Protein AF-A0A925DSM2-F1 (afdb_monomer)

Structure (mmCIF, N/CA/C/O backbone):
data_AF-A0A925DSM2-F1
#
_entry.id   AF-A0A925DSM2-F1
#
loop_
_atom_site.group_PDB
_atom_site.id
_atom_site.type_symbol
_atom_site.label_atom_id
_atom_site.label_alt_id
_atom_site.label_comp_id
_atom_site.label_asym_id
_atom_site.label_entity_id
_atom_site.label_seq_id
_atom_site.pdbx_PDB_ins_code
_atom_site.Cartn_x
_atom_site.Cartn_y
_atom_site.Cartn_z
_atom_site.occupancy
_atom_site.B_iso_or_equiv
_atom_site.auth_seq_id
_atom_site.auth_comp_id
_atom_site.auth_asym_id
_atom_site.auth_atom_id
_atom_site.pdbx_PDB_model_num
ATOM 1 N N . MET A 1 1 ? -11.676 -4.693 30.820 1.00 63.25 1 MET A N 1
ATOM 2 C CA . MET A 1 1 ? -10.662 -5.593 30.216 1.00 63.25 1 MET A CA 1
ATOM 3 C C . MET A 1 1 ? -10.812 -5.725 28.691 1.00 63.25 1 MET A C 1
ATOM 5 O O . MET A 1 1 ? -9.856 -5.434 27.981 1.00 63.25 1 MET A O 1
ATOM 9 N N . ALA A 1 2 ? -12.000 -6.054 28.160 1.00 65.75 2 ALA A N 1
ATOM 10 C CA . ALA A 1 2 ? -12.228 -6.258 26.715 1.00 65.75 2 A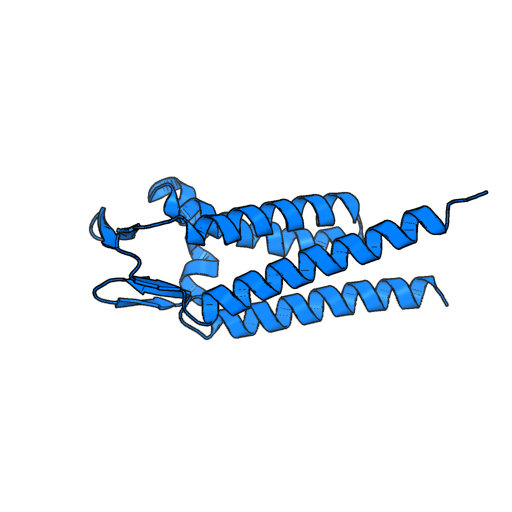LA A CA 1
ATOM 11 C C . ALA A 1 2 ? -11.951 -5.031 25.810 1.00 65.75 2 ALA A C 1
ATOM 13 O O . ALA A 1 2 ? -11.449 -5.181 24.695 1.00 65.75 2 ALA A O 1
ATOM 14 N N . VAL A 1 3 ? -12.223 -3.808 26.288 1.00 67.00 3 VAL A N 1
ATOM 15 C CA . VAL A 1 3 ? -11.949 -2.560 25.540 1.00 67.00 3 VAL A CA 1
ATOM 16 C C . VAL A 1 3 ? -10.447 -2.368 25.290 1.00 67.00 3 VAL A C 1
ATOM 18 O O . VAL A 1 3 ? -10.047 -2.065 24.164 1.00 67.00 3 VAL A O 1
ATOM 21 N N . ASN A 1 4 ? -9.614 -2.618 26.305 1.00 79.38 4 ASN A N 1
ATOM 22 C CA . ASN A 1 4 ? -8.157 -2.523 26.188 1.00 79.38 4 ASN A CA 1
ATOM 23 C C . ASN A 1 4 ? -7.610 -3.585 25.231 1.00 79.38 4 ASN A C 1
ATOM 25 O O . ASN A 1 4 ? -6.811 -3.253 24.363 1.00 79.38 4 ASN A O 1
ATOM 29 N N . LEU A 1 5 ? -8.119 -4.821 25.299 1.00 84.94 5 LEU A N 1
ATOM 30 C CA . LEU A 1 5 ? -7.715 -5.893 24.386 1.00 84.94 5 LEU A CA 1
ATOM 31 C C . LEU A 1 5 ? -8.015 -5.548 22.919 1.00 84.94 5 LEU A C 1
ATOM 33 O O . LEU A 1 5 ? -7.161 -5.711 22.051 1.00 84.94 5 LEU A O 1
ATOM 37 N N . ARG A 1 6 ? -9.207 -5.013 22.623 1.00 84.56 6 ARG A N 1
ATOM 38 C CA . ARG A 1 6 ? -9.575 -4.634 21.251 1.00 84.56 6 ARG A CA 1
ATOM 39 C C . ARG A 1 6 ? -8.719 -3.490 20.716 1.00 84.56 6 ARG A C 1
ATOM 41 O O . ARG A 1 6 ? -8.363 -3.497 19.539 1.00 84.56 6 ARG A O 1
ATOM 48 N N . LYS A 1 7 ? -8.401 -2.508 21.563 1.00 89.12 7 LYS A N 1
ATOM 49 C CA . LYS A 1 7 ? -7.484 -1.422 21.208 1.00 89.12 7 LYS A CA 1
ATOM 50 C C . LYS A 1 7 ? -6.096 -1.982 20.884 1.00 89.12 7 LYS A C 1
ATOM 52 O O . LYS A 1 7 ? -5.563 -1.645 19.832 1.00 89.12 7 LYS A O 1
ATOM 57 N N . SER A 1 8 ? -5.574 -2.889 21.712 1.00 93.00 8 SER A N 1
ATOM 58 C CA . SER A 1 8 ? -4.287 -3.553 21.474 1.00 93.00 8 SER A CA 1
ATOM 59 C C . SER A 1 8 ? -4.266 -4.355 20.172 1.00 93.00 8 SER A C 1
ATOM 61 O O . SER A 1 8 ? -3.299 -4.253 19.430 1.00 93.00 8 SER A O 1
ATOM 63 N N . ILE A 1 9 ? -5.341 -5.078 19.833 1.00 93.88 9 ILE A N 1
ATOM 64 C CA . ILE A 1 9 ? -5.440 -5.813 18.557 1.00 93.88 9 ILE A CA 1
ATOM 65 C C . ILE A 1 9 ? -5.363 -4.859 17.360 1.00 93.88 9 ILE A C 1
ATOM 67 O O . ILE A 1 9 ? -4.625 -5.121 16.417 1.00 93.88 9 ILE A O 1
ATOM 71 N N . LYS A 1 10 ? -6.092 -3.734 17.392 1.00 95.38 10 LYS A N 1
ATOM 72 C CA . LYS A 1 10 ? -6.032 -2.736 16.309 1.00 95.38 10 LYS A CA 1
ATOM 73 C C . LYS A 1 10 ? -4.624 -2.164 16.146 1.00 95.38 10 LYS A C 1
ATOM 75 O O . LYS A 1 10 ? -4.153 -2.046 15.022 1.00 95.38 10 LYS A O 1
ATOM 80 N N . ILE A 1 11 ? -3.970 -1.830 17.262 1.00 96.62 11 ILE A N 1
ATOM 81 C CA . ILE A 1 11 ? -2.586 -1.340 17.260 1.00 96.62 11 ILE A CA 1
ATOM 82 C C . ILE A 1 11 ? -1.664 -2.399 16.657 1.00 96.62 11 ILE A C 1
ATOM 84 O O . ILE A 1 11 ? -0.910 -2.081 15.749 1.00 96.62 11 ILE A O 1
ATOM 88 N N . LEU A 1 12 ? -1.779 -3.658 17.086 1.00 97.12 12 LEU A N 1
ATOM 89 C CA . LEU A 1 12 ? -0.972 -4.760 16.568 1.00 97.12 12 LEU A CA 1
ATOM 90 C C . LEU A 1 12 ? -1.125 -4.930 15.049 1.00 97.12 12 LEU A C 1
ATOM 92 O O . LEU A 1 12 ? -0.121 -5.042 14.356 1.00 97.12 12 LEU A O 1
ATOM 96 N N . ILE A 1 13 ? -2.356 -4.899 14.526 1.00 97.56 13 ILE A N 1
ATOM 97 C CA . ILE A 1 13 ? -2.626 -4.992 13.081 1.00 97.56 13 ILE A CA 1
ATOM 98 C C . ILE A 1 13 ? -1.930 -3.855 12.324 1.00 97.56 13 ILE A C 1
ATOM 100 O O . ILE A 1 13 ? -1.239 -4.107 11.337 1.00 97.56 13 ILE A O 1
ATOM 104 N N . VAL A 1 14 ? -2.090 -2.612 12.793 1.00 98.25 14 VAL A N 1
ATOM 105 C CA . VAL A 1 14 ? -1.472 -1.439 12.157 1.00 98.25 14 VAL A CA 1
ATOM 106 C C . VAL A 1 14 ? 0.051 -1.506 12.253 1.00 98.25 14 VAL A C 1
ATOM 108 O O . VAL A 1 14 ? 0.721 -1.216 11.271 1.00 98.25 14 VAL A O 1
ATOM 111 N N . CYS A 1 15 ? 0.611 -1.942 13.383 1.00 98.38 15 CYS A N 1
ATOM 112 C CA . CYS A 1 15 ? 2.053 -2.117 13.542 1.00 98.38 15 CYS A CA 1
ATOM 113 C C . CYS A 1 15 ? 2.607 -3.190 12.599 1.00 98.38 15 CYS A C 1
ATOM 115 O O . CYS A 1 15 ? 3.602 -2.939 11.931 1.00 98.38 15 CYS A O 1
ATOM 117 N N . LEU A 1 16 ? 1.968 -4.359 12.497 1.00 98.50 16 LEU A N 1
ATOM 118 C CA . LEU A 1 16 ? 2.402 -5.429 11.591 1.00 98.50 16 LEU A CA 1
ATOM 119 C C . LEU A 1 16 ? 2.326 -4.991 10.124 1.00 98.50 16 LEU A C 1
ATOM 121 O O . LEU A 1 16 ? 3.297 -5.133 9.384 1.00 98.50 16 LEU A O 1
ATOM 125 N N . SER A 1 17 ? 1.194 -4.404 9.722 1.00 98.69 17 SER A N 1
ATOM 126 C CA . SER A 1 17 ? 1.016 -3.842 8.380 1.00 98.69 17 SER A CA 1
ATOM 127 C C . SER A 1 17 ? 2.054 -2.747 8.103 1.00 98.69 17 SER A C 1
ATOM 129 O O . SER A 1 17 ? 2.718 -2.776 7.068 1.00 98.69 17 SER A O 1
ATOM 131 N N . GLY A 1 18 ? 2.268 -1.831 9.047 1.00 98.56 18 GLY A N 1
ATOM 132 C CA . GLY A 1 18 ? 3.243 -0.748 8.940 1.00 98.56 18 GLY A CA 1
ATOM 133 C C . GLY A 1 18 ? 4.688 -1.237 8.849 1.00 98.56 18 GLY A C 1
ATOM 134 O O . GLY A 1 18 ? 5.440 -0.723 8.032 1.00 98.56 18 GLY A O 1
ATOM 135 N N . LEU A 1 19 ? 5.079 -2.261 9.613 1.00 98.62 19 LEU A N 1
ATOM 136 C CA . LEU A 1 19 ? 6.419 -2.849 9.528 1.00 98.62 19 LEU A CA 1
ATOM 137 C C . LEU A 1 19 ? 6.657 -3.500 8.164 1.00 98.62 19 LEU A C 1
ATOM 139 O O . LEU A 1 19 ? 7.675 -3.224 7.536 1.00 98.62 19 LEU A O 1
ATOM 143 N N . LEU A 1 20 ? 5.707 -4.305 7.674 1.00 98.69 20 LEU A N 1
ATOM 144 C CA . LEU A 1 20 ? 5.784 -4.887 6.328 1.00 98.69 20 LEU A CA 1
ATOM 145 C C . LEU A 1 20 ? 5.897 -3.801 5.255 1.00 98.69 20 LEU A C 1
ATOM 147 O O . LEU A 1 20 ? 6.721 -3.921 4.352 1.00 98.69 20 LEU A O 1
ATOM 151 N N . TYR A 1 21 ? 5.112 -2.730 5.392 1.00 98.62 21 TYR A N 1
ATOM 152 C CA . TYR A 1 21 ? 5.157 -1.581 4.495 1.00 98.62 21 TYR A CA 1
ATOM 153 C C . TYR A 1 21 ? 6.532 -0.909 4.522 1.00 98.62 21 TYR A C 1
ATOM 155 O O . TYR A 1 21 ? 7.160 -0.759 3.487 1.00 98.62 21 TYR A O 1
ATOM 163 N N . ILE A 1 22 ? 7.056 -0.568 5.702 1.00 98.44 22 ILE A N 1
ATOM 164 C CA . ILE A 1 22 ? 8.373 0.070 5.844 1.00 98.44 22 ILE A CA 1
ATOM 165 C C . ILE A 1 22 ? 9.478 -0.811 5.249 1.00 98.44 22 ILE A C 1
ATOM 167 O O . ILE A 1 22 ? 10.327 -0.306 4.515 1.00 98.44 22 ILE A O 1
ATOM 171 N N . PHE A 1 23 ? 9.459 -2.124 5.499 1.00 98.38 23 PHE A N 1
ATOM 172 C CA . PHE A 1 23 ? 10.425 -3.039 4.887 1.00 98.38 23 PHE A CA 1
ATOM 173 C C . PHE A 1 23 ? 10.296 -3.082 3.365 1.00 98.38 23 PHE A C 1
ATOM 175 O O . PHE A 1 23 ? 11.318 -3.123 2.675 1.00 98.38 23 PHE A O 1
ATOM 182 N N . SER A 1 24 ? 9.073 -3.012 2.835 1.00 98.56 24 SER A N 1
ATOM 183 C CA . SER A 1 24 ? 8.828 -2.962 1.395 1.00 98.56 24 SER A CA 1
ATOM 184 C C . SER A 1 24 ? 9.503 -1.749 0.749 1.00 98.56 24 SER A C 1
ATOM 186 O O . SER A 1 24 ? 10.148 -1.898 -0.287 1.00 98.56 24 SER A O 1
ATOM 188 N N . LEU A 1 25 ? 9.458 -0.580 1.404 1.00 98.06 25 LEU A N 1
ATOM 189 C CA . LEU A 1 25 ? 10.053 0.668 0.905 1.00 98.06 25 LEU A CA 1
ATOM 190 C C . LEU A 1 25 ? 11.569 0.578 0.671 1.00 98.06 25 LEU A C 1
ATOM 192 O O . LEU A 1 25 ? 12.097 1.306 -0.167 1.00 98.06 25 LEU A O 1
ATOM 196 N N . THR A 1 26 ? 12.265 -0.323 1.372 1.00 98.00 26 THR A N 1
ATOM 197 C CA . THR A 1 26 ? 13.724 -0.519 1.244 1.00 98.00 26 THR A CA 1
ATOM 198 C C . THR A 1 26 ? 14.141 -1.364 0.036 1.00 98.00 26 THR A C 1
ATOM 200 O O . THR A 1 26 ? 15.335 -1.521 -0.219 1.00 98.00 26 THR A O 1
ATOM 203 N N . LYS A 1 27 ? 13.182 -1.955 -0.685 1.00 97.69 27 LYS A N 1
ATOM 204 C CA . LYS A 1 27 ? 13.420 -2.902 -1.784 1.00 97.69 27 LYS A CA 1
ATOM 205 C C . LYS A 1 27 ? 12.885 -2.362 -3.107 1.00 97.69 27 LYS A C 1
ATOM 207 O O . LYS A 1 27 ? 12.063 -1.446 -3.132 1.00 97.69 27 LYS A O 1
ATOM 212 N N . ASN A 1 28 ? 13.295 -2.973 -4.214 1.00 98.06 28 ASN A N 1
ATOM 213 C CA . ASN A 1 28 ? 12.652 -2.749 -5.508 1.00 98.06 28 ASN A CA 1
ATOM 214 C C . ASN A 1 28 ? 11.246 -3.360 -5.506 1.00 98.06 28 ASN A C 1
ATOM 216 O O . ASN A 1 28 ? 11.029 -4.399 -4.877 1.00 98.06 28 ASN A O 1
ATOM 220 N N . CYS A 1 29 ? 10.298 -2.710 -6.180 1.00 96.88 29 CYS A N 1
ATOM 221 C CA . CYS A 1 29 ? 8.916 -3.184 -6.293 1.00 96.88 29 CYS A CA 1
ATOM 222 C C . CYS A 1 29 ? 8.682 -3.967 -7.586 1.00 96.88 29 CYS A C 1
ATOM 224 O O . CYS A 1 29 ? 7.998 -4.987 -7.573 1.00 96.88 29 CYS A O 1
ATOM 226 N N . TYR A 1 30 ? 9.292 -3.555 -8.687 1.00 96.94 30 TYR A N 1
ATOM 227 C CA . TYR A 1 30 ? 9.239 -4.281 -9.949 1.00 96.94 30 TYR A CA 1
ATOM 228 C C . TYR A 1 30 ? 10.474 -3.958 -10.787 1.00 96.94 30 TYR A C 1
ATOM 230 O O . TYR A 1 30 ? 11.153 -2.957 -10.534 1.00 96.94 30 TYR A O 1
ATOM 238 N N . CYS A 1 31 ? 10.752 -4.805 -11.773 1.00 96.88 31 CYS A N 1
ATOM 239 C CA . CYS A 1 31 ? 11.762 -4.533 -12.784 1.00 96.88 31 CYS A CA 1
ATOM 240 C C . CYS A 1 31 ? 11.145 -4.474 -14.176 1.00 96.88 31 CYS A C 1
ATOM 242 O O . CYS A 1 31 ? 10.171 -5.164 -14.495 1.00 96.88 31 CYS A O 1
ATOM 244 N N . GLU A 1 32 ? 11.750 -3.622 -14.984 1.00 94.94 32 GLU A N 1
ATOM 245 C CA . GLU A 1 32 ? 11.547 -3.452 -16.410 1.00 94.94 32 GLU A CA 1
ATOM 246 C C . GLU A 1 32 ? 12.745 -4.056 -17.161 1.00 94.94 32 GLU A C 1
ATOM 248 O O . GLU A 1 32 ? 13.703 -4.512 -16.537 1.00 94.94 32 GLU A O 1
ATOM 253 N N . THR A 1 33 ? 12.719 -4.060 -18.495 1.00 88.50 33 THR A N 1
ATOM 254 C CA . THR A 1 33 ? 13.803 -4.623 -19.323 1.00 88.50 33 THR A CA 1
ATOM 255 C C . THR A 1 33 ? 15.191 -4.068 -18.973 1.00 88.50 33 THR A C 1
ATOM 257 O O . THR A 1 33 ? 16.158 -4.825 -18.965 1.00 88.50 33 THR A O 1
ATOM 260 N N . ASP A 1 34 ? 15.278 -2.771 -18.657 1.00 86.50 34 ASP A N 1
ATOM 261 C CA . ASP A 1 34 ? 16.555 -2.052 -18.538 1.00 86.50 34 ASP A CA 1
ATOM 262 C C . ASP A 1 34 ? 16.847 -1.538 -17.119 1.00 86.50 34 ASP A C 1
ATOM 264 O O . ASP A 1 34 ? 17.949 -1.064 -16.838 1.00 86.50 34 ASP A O 1
ATOM 268 N N . SER A 1 35 ? 15.872 -1.586 -16.207 1.00 93.00 35 SER A N 1
ATOM 269 C CA . SER A 1 35 ? 16.023 -1.025 -14.862 1.00 93.00 35 SER A CA 1
ATOM 270 C C . SER A 1 35 ? 15.023 -1.605 -13.861 1.00 93.00 35 SER A C 1
ATOM 272 O O . SER A 1 35 ? 14.091 -2.315 -14.229 1.00 93.00 35 SER A O 1
ATOM 274 N N . CYS A 1 36 ? 15.204 -1.297 -12.576 1.00 95.06 36 CYS A N 1
ATOM 275 C CA . CYS A 1 36 ? 14.252 -1.658 -11.531 1.00 95.06 36 CYS A CA 1
ATOM 276 C C . CYS A 1 36 ? 13.776 -0.424 -10.773 1.00 95.06 36 CYS A C 1
ATOM 278 O O . CYS A 1 36 ? 14.568 0.450 -10.417 1.00 95.06 36 CYS A O 1
ATOM 280 N N . ALA A 1 37 ? 12.485 -0.394 -10.459 1.00 94.94 37 ALA A N 1
ATOM 281 C CA . ALA A 1 37 ? 11.879 0.688 -9.709 1.00 94.94 37 ALA A CA 1
ATOM 282 C C . ALA A 1 37 ? 11.966 0.431 -8.200 1.00 94.94 37 ALA A C 1
ATOM 284 O O . ALA A 1 37 ? 11.465 -0.572 -7.676 1.00 94.94 37 ALA A O 1
ATOM 285 N N . GLY A 1 38 ? 12.560 1.378 -7.475 1.00 96.56 38 GLY A N 1
ATOM 286 C CA . GLY A 1 38 ? 12.551 1.387 -6.014 1.00 96.56 38 GLY A CA 1
ATOM 287 C C . GLY A 1 38 ? 11.136 1.580 -5.461 1.00 96.56 38 GLY A C 1
ATOM 288 O O . GLY A 1 38 ? 10.367 2.392 -5.974 1.00 96.56 38 GLY A O 1
ATOM 289 N N . SER A 1 39 ? 10.788 0.875 -4.381 1.00 97.12 39 SER A N 1
ATOM 290 C CA . SER A 1 39 ? 9.448 0.982 -3.781 1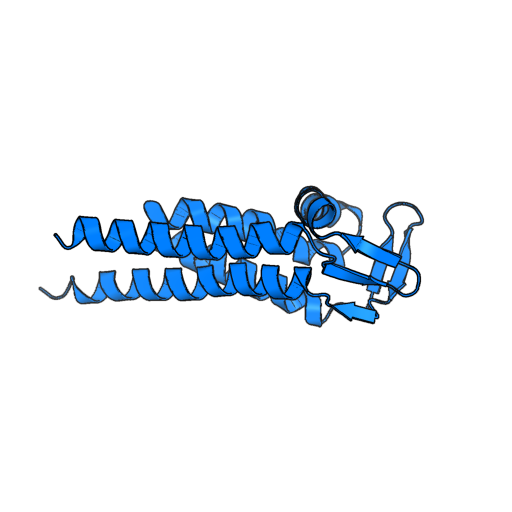.00 97.12 39 SER A CA 1
ATOM 291 C C . SER A 1 39 ? 9.185 2.352 -3.152 1.00 97.12 39 SER A C 1
ATOM 293 O O . SER A 1 39 ? 8.054 2.826 -3.183 1.00 97.12 39 SER A O 1
ATOM 295 N N . LEU A 1 40 ? 10.204 3.011 -2.585 1.00 96.31 40 LEU A N 1
ATOM 296 C CA . LEU A 1 40 ? 10.037 4.301 -1.907 1.00 96.31 40 LEU A CA 1
ATOM 297 C C . LEU A 1 40 ? 9.580 5.440 -2.847 1.00 96.31 40 LEU A C 1
ATOM 299 O O . LEU A 1 40 ? 8.558 6.058 -2.540 1.00 96.31 40 LEU A O 1
ATOM 303 N N . PRO A 1 41 ? 10.250 5.723 -3.986 1.00 93.75 41 PRO A N 1
ATOM 304 C CA . PRO A 1 41 ? 9.781 6.750 -4.922 1.00 93.75 41 PRO A CA 1
ATOM 305 C C . PRO A 1 41 ? 8.364 6.481 -5.425 1.00 93.75 41 PRO A C 1
ATOM 307 O O . PRO A 1 41 ? 7.526 7.379 -5.472 1.00 93.75 41 PRO A O 1
ATOM 310 N N . VAL A 1 42 ? 8.076 5.221 -5.743 1.00 93.75 42 VAL A N 1
ATOM 311 C CA . VAL A 1 42 ? 6.773 4.788 -6.241 1.00 93.75 42 VAL A CA 1
ATOM 312 C C . VAL A 1 42 ? 5.682 4.934 -5.174 1.00 93.75 42 VAL A C 1
ATOM 314 O O . VAL A 1 42 ? 4.569 5.358 -5.479 1.00 93.75 42 VAL A O 1
ATOM 317 N N . ALA A 1 43 ? 5.999 4.673 -3.906 1.00 94.31 43 ALA A N 1
ATOM 318 C CA . ALA A 1 43 ? 5.066 4.863 -2.804 1.00 94.31 43 ALA A CA 1
ATOM 319 C C . ALA A 1 43 ? 4.654 6.331 -2.605 1.00 94.31 43 ALA A C 1
ATOM 321 O O . ALA A 1 43 ? 3.490 6.607 -2.311 1.00 94.31 43 ALA A O 1
ATOM 322 N N . ILE A 1 44 ? 5.598 7.262 -2.775 1.00 91.75 44 ILE A N 1
ATOM 323 C CA . ILE A 1 44 ? 5.383 8.701 -2.561 1.00 91.75 44 ILE A CA 1
ATOM 324 C C . ILE A 1 44 ? 4.758 9.364 -3.792 1.00 91.75 44 ILE A C 1
ATOM 326 O O . ILE A 1 44 ? 3.853 10.182 -3.652 1.00 91.75 44 ILE A O 1
ATOM 330 N N . PHE A 1 45 ? 5.222 9.023 -4.995 1.00 90.19 45 PHE A N 1
ATOM 331 C CA . PHE A 1 45 ? 4.860 9.743 -6.220 1.00 90.19 45 PHE A CA 1
ATOM 332 C C . PHE A 1 45 ? 3.958 8.949 -7.166 1.00 90.19 45 PHE A C 1
ATOM 334 O O . PHE A 1 45 ? 3.296 9.542 -8.017 1.00 90.19 45 PHE A O 1
ATOM 341 N N . GLY A 1 46 ? 3.874 7.626 -7.020 1.00 89.44 46 GLY A N 1
ATOM 342 C CA . GLY A 1 46 ? 3.137 6.768 -7.949 1.00 89.44 46 GLY A CA 1
ATOM 343 C C . GLY A 1 46 ? 1.657 7.133 -8.057 1.00 89.44 46 GLY A C 1
ATOM 344 O O . GLY A 1 46 ? 1.114 7.170 -9.159 1.00 89.44 46 GLY A O 1
ATOM 345 N N . PHE A 1 47 ? 1.012 7.488 -6.940 1.00 88.19 47 PHE A N 1
ATOM 346 C CA . PHE A 1 47 ? -0.404 7.872 -6.942 1.00 88.19 47 PHE A CA 1
ATOM 347 C C . PHE A 1 47 ? -0.654 9.256 -7.566 1.00 88.19 47 PHE A C 1
ATOM 349 O O . PHE A 1 47 ? -1.740 9.501 -8.079 1.00 88.19 47 PHE A O 1
ATOM 356 N N . VAL A 1 48 ? 0.340 10.153 -7.563 1.00 86.75 48 VAL A N 1
ATOM 357 C CA . VAL A 1 48 ? 0.293 11.422 -8.316 1.00 86.75 48 VAL A CA 1
ATOM 358 C C . VAL A 1 48 ? 0.438 11.133 -9.810 1.00 86.75 48 VAL A C 1
ATOM 360 O O . VAL A 1 48 ? -0.244 11.726 -10.649 1.00 86.75 48 VAL A O 1
ATOM 363 N N . GLY A 1 49 ? 1.295 10.166 -10.144 1.00 83.31 49 GLY A N 1
ATOM 364 C CA . GLY A 1 49 ? 1.495 9.704 -11.509 1.00 83.31 49 GLY A CA 1
ATOM 365 C C . GLY A 1 49 ? 0.247 9.103 -12.153 1.00 83.31 49 GLY A C 1
ATOM 366 O O . GLY A 1 49 ? 0.089 9.199 -13.368 1.00 83.31 49 GLY A O 1
ATOM 367 N N . ALA A 1 50 ? -0.689 8.588 -11.351 1.00 85.25 50 ALA A N 1
ATOM 368 C CA . ALA A 1 50 ? -1.968 8.051 -11.816 1.00 85.25 50 ALA A CA 1
ATOM 369 C C . ALA A 1 50 ? -2.784 9.048 -12.658 1.00 85.25 50 ALA A C 1
ATOM 371 O O . ALA A 1 50 ? -3.519 8.639 -13.554 1.00 85.25 50 ALA A O 1
ATOM 372 N N . PHE A 1 51 ? -2.629 10.350 -12.406 1.00 81.50 51 PHE A N 1
ATOM 373 C CA . PHE A 1 51 ? -3.348 11.402 -13.127 1.00 81.50 51 PHE A CA 1
ATOM 374 C C . PHE A 1 51 ? -2.671 11.833 -14.434 1.00 81.50 51 PHE A C 1
ATOM 376 O O . PHE A 1 51 ? -3.309 12.487 -15.252 1.00 81.50 51 PHE A O 1
ATOM 383 N N . ASN A 1 52 ? -1.396 11.481 -14.639 1.00 79.31 52 ASN A N 1
ATOM 384 C CA . ASN A 1 52 ? -0.568 12.054 -15.708 1.00 79.31 52 ASN A CA 1
ATOM 385 C C . ASN A 1 52 ? 0.066 11.006 -16.638 1.00 79.31 52 ASN A C 1
ATOM 387 O O . ASN A 1 52 ? 0.301 11.290 -17.812 1.00 79.31 52 ASN A O 1
ATOM 391 N N . TYR A 1 53 ? 0.336 9.793 -16.144 1.00 78.06 53 TYR A N 1
ATOM 392 C CA . TYR A 1 53 ? 1.220 8.831 -16.817 1.00 78.06 53 TYR A CA 1
ATOM 393 C C . TYR A 1 53 ? 0.547 7.499 -17.187 1.00 78.06 53 TYR A C 1
ATOM 395 O O . TYR A 1 53 ? 1.203 6.604 -17.710 1.00 78.06 53 TYR A O 1
ATOM 403 N N . GLY A 1 54 ? -0.773 7.378 -17.008 1.00 78.88 54 GLY A N 1
ATOM 404 C CA . GLY A 1 54 ? -1.573 6.274 -17.552 1.00 78.88 54 GLY A CA 1
ATOM 405 C C . GLY A 1 54 ? -2.076 5.260 -16.523 1.00 78.88 54 GLY A C 1
ATOM 406 O O . GLY A 1 54 ? -1.897 5.407 -15.315 1.00 78.88 54 GLY A O 1
ATOM 407 N N . GLN A 1 55 ? -2.749 4.219 -17.024 1.00 81.44 55 GLN A N 1
ATOM 408 C CA . GLN A 1 55 ? -3.562 3.307 -16.209 1.00 81.44 55 GLN A CA 1
ATOM 409 C C . GLN A 1 55 ? -2.738 2.464 -15.231 1.00 81.44 55 GLN A C 1
ATOM 411 O O . GLN A 1 55 ? -3.189 2.236 -14.111 1.00 81.44 55 GLN A O 1
ATOM 416 N N . THR A 1 56 ? -1.515 2.065 -15.596 1.00 89.19 56 THR A N 1
ATOM 417 C CA . THR A 1 56 ? -0.633 1.293 -14.705 1.00 89.19 56 THR A CA 1
ATOM 418 C C . THR A 1 56 ? -0.330 2.051 -13.414 1.00 89.19 56 THR A C 1
ATOM 420 O O . THR A 1 56 ? -0.221 1.434 -12.363 1.00 89.19 56 THR A O 1
ATOM 423 N N . TYR A 1 57 ? -0.288 3.388 -13.436 1.00 91.44 57 TYR A N 1
ATOM 424 C CA . TYR A 1 57 ? -0.046 4.175 -12.226 1.00 91.44 57 TYR A CA 1
ATOM 425 C C . TYR A 1 57 ? -1.244 4.215 -11.261 1.00 91.44 57 TYR A C 1
ATOM 427 O O . TYR A 1 57 ? -1.059 4.520 -10.082 1.00 91.44 57 TYR A O 1
ATOM 435 N N . LEU A 1 58 ? -2.456 3.851 -11.706 1.00 92.31 58 LEU A N 1
ATOM 436 C CA . LEU A 1 58 ? -3.634 3.761 -10.831 1.00 92.31 58 LEU A CA 1
ATOM 437 C C . LEU A 1 58 ? -3.445 2.723 -9.719 1.00 92.31 58 LEU A C 1
ATOM 439 O O . LEU A 1 58 ? -4.024 2.880 -8.645 1.00 92.31 58 LEU A O 1
ATOM 443 N N . VAL A 1 59 ? -2.596 1.709 -9.927 1.00 95.62 59 VAL A N 1
ATOM 444 C CA . VAL A 1 59 ? -2.287 0.692 -8.905 1.00 95.62 59 VAL A CA 1
ATOM 445 C C . VAL A 1 59 ? -1.685 1.309 -7.639 1.00 95.62 59 VAL A C 1
ATOM 447 O O . VAL A 1 59 ? -1.875 0.803 -6.535 1.00 95.62 59 VAL A O 1
ATOM 450 N N . TRP A 1 60 ? -1.016 2.456 -7.765 1.00 95.56 60 TRP A N 1
ATOM 451 C CA . TRP A 1 60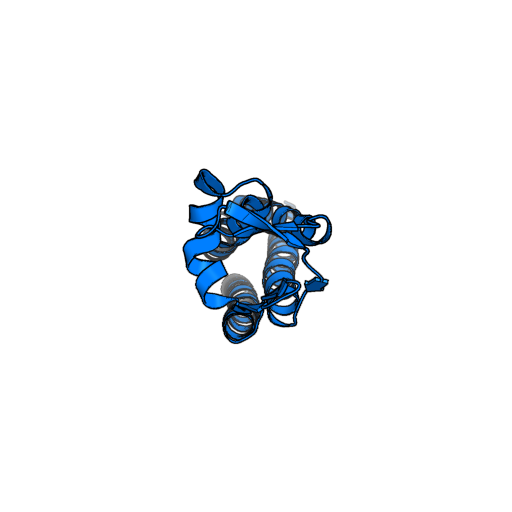 ? -0.384 3.135 -6.639 1.00 95.56 60 TRP A CA 1
ATOM 452 C C . TRP A 1 60 ? -1.378 3.923 -5.778 1.00 95.56 60 TRP A C 1
ATOM 454 O O . TRP A 1 60 ? -1.033 4.297 -4.656 1.00 95.56 60 TRP A O 1
ATOM 464 N N . LEU A 1 61 ? -2.634 4.101 -6.221 1.00 95.94 61 LEU A N 1
ATOM 465 C CA . LEU A 1 61 ? -3.717 4.624 -5.372 1.00 95.94 61 LEU A CA 1
ATOM 466 C C . LEU A 1 61 ? -4.008 3.712 -4.170 1.00 95.94 61 LEU A C 1
ATOM 468 O O . LEU A 1 61 ? -4.576 4.169 -3.177 1.00 95.94 61 LEU A O 1
ATOM 472 N N . ALA A 1 62 ? -3.566 2.452 -4.211 1.00 97.62 62 ALA A N 1
ATOM 473 C CA . ALA A 1 62 ? -3.620 1.561 -3.061 1.00 97.62 62 ALA A CA 1
ATOM 474 C C . ALA A 1 62 ? -2.856 2.109 -1.836 1.00 97.62 62 ALA A C 1
ATOM 476 O O . ALA A 1 62 ? -3.244 1.798 -0.712 1.00 97.62 62 ALA A O 1
ATOM 477 N N . ASN A 1 63 ? -1.848 2.976 -2.012 1.00 97.50 63 ASN A N 1
ATOM 478 C CA . ASN A 1 63 ? -1.096 3.577 -0.903 1.00 97.50 63 ASN A CA 1
ATOM 479 C C . ASN A 1 63 ? -1.947 4.543 -0.056 1.00 97.50 63 ASN A C 1
ATOM 481 O O . ASN A 1 63 ? -2.159 4.246 1.122 1.00 97.50 63 ASN A O 1
ATOM 485 N N . PRO A 1 64 ? -2.521 5.634 -0.613 1.00 97.19 64 PRO A N 1
ATOM 486 C CA . PRO A 1 64 ? -3.463 6.476 0.124 1.00 97.19 64 PRO A CA 1
ATOM 487 C C . PRO A 1 64 ? -4.611 5.698 0.775 1.00 97.19 64 PRO A C 1
ATOM 489 O O . PRO A 1 64 ? -4.992 5.995 1.908 1.00 97.19 64 PRO A O 1
ATOM 492 N N . LEU A 1 65 ? -5.145 4.679 0.093 1.00 98.31 65 LEU A N 1
ATOM 493 C CA . LEU A 1 65 ? -6.219 3.840 0.629 1.00 98.31 65 LEU A CA 1
ATOM 494 C C . LEU A 1 65 ? -5.755 2.998 1.827 1.00 98.31 65 LEU A C 1
ATOM 496 O O . LEU A 1 65 ? 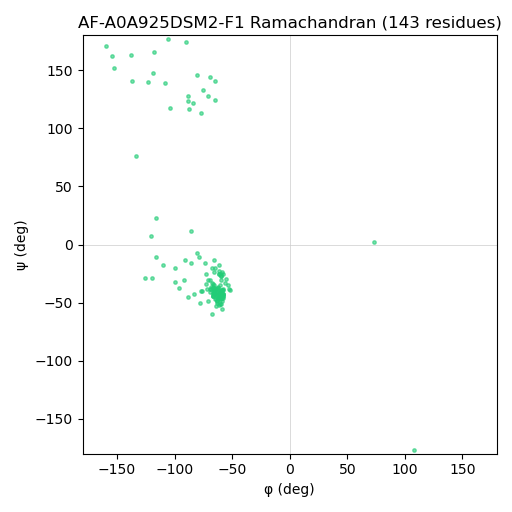-6.463 2.937 2.836 1.00 98.31 65 LEU A O 1
ATOM 500 N N . LEU A 1 66 ? -4.559 2.405 1.759 1.00 98.56 66 LEU A N 1
ATOM 501 C CA . LEU A 1 66 ? -3.940 1.692 2.876 1.00 98.56 66 LEU A CA 1
ATOM 502 C C . LEU A 1 66 ? -3.724 2.628 4.069 1.00 98.56 66 LEU A C 1
ATOM 504 O O . LEU A 1 66 ? -4.172 2.316 5.173 1.00 98.56 66 LEU A O 1
ATOM 508 N N . TRP A 1 67 ? -3.104 3.791 3.861 1.00 98.31 67 TRP A N 1
ATOM 509 C CA . TRP A 1 67 ? -2.837 4.746 4.942 1.00 98.31 67 TRP A CA 1
ATOM 510 C C . TRP A 1 67 ? -4.132 5.239 5.585 1.00 98.31 67 TRP A C 1
ATOM 512 O O . TRP A 1 67 ? -4.253 5.277 6.809 1.00 98.31 67 TRP A O 1
ATOM 522 N N . ALA A 1 68 ? -5.147 5.543 4.772 1.00 98.25 68 ALA A N 1
ATOM 523 C CA . ALA A 1 68 ? -6.466 5.889 5.276 1.00 98.25 68 ALA A CA 1
ATOM 524 C C . ALA A 1 68 ? -7.048 4.733 6.106 1.00 98.25 68 ALA A C 1
ATOM 526 O O . ALA A 1 68 ? -7.549 4.956 7.211 1.00 98.25 68 ALA A O 1
ATOM 527 N N . SER A 1 69 ? -6.930 3.486 5.641 1.00 98.25 69 SER A N 1
ATOM 528 C CA . SER A 1 69 ? -7.422 2.324 6.383 1.00 98.25 69 SER A CA 1
ATOM 529 C C . SER A 1 69 ? -6.776 2.197 7.773 1.00 98.25 69 SER A C 1
ATOM 531 O O . SER A 1 69 ? -7.509 1.911 8.729 1.00 98.25 69 SER A O 1
ATOM 533 N N . TRP A 1 70 ? -5.466 2.473 7.915 1.00 98.44 70 TRP A N 1
ATOM 534 C CA . TRP A 1 70 ? -4.746 2.466 9.202 1.00 98.44 70 TRP A CA 1
ATOM 535 C C . TRP A 1 70 ? -5.356 3.439 10.200 1.00 98.44 70 TRP A C 1
ATOM 537 O O . TRP A 1 70 ? -5.473 3.136 11.384 1.00 98.44 70 TRP A O 1
ATOM 547 N N . VAL A 1 71 ? -5.787 4.598 9.718 1.00 97.88 71 VAL A N 1
ATOM 548 C CA . VAL A 1 71 ? -6.369 5.647 10.549 1.00 97.88 71 VAL A CA 1
ATOM 549 C C . VAL A 1 71 ? -7.825 5.279 10.884 1.00 97.88 71 VAL A C 1
ATOM 551 O O . VAL A 1 71 ? -8.205 5.195 12.056 1.00 97.88 71 VAL A O 1
ATOM 554 N N . PHE A 1 72 ? -8.636 4.923 9.881 1.00 97.12 72 PHE A N 1
ATOM 555 C CA . PHE A 1 72 ? -10.065 4.634 10.053 1.00 97.12 72 PHE A CA 1
ATOM 556 C C . PHE A 1 72 ? -10.376 3.401 10.918 1.00 97.12 72 PHE A C 1
ATOM 558 O O . PHE A 1 72 ? -11.484 3.321 11.460 1.00 97.12 72 PHE A O 1
ATOM 565 N N . ILE A 1 73 ? -9.447 2.453 11.117 1.00 96.06 73 ILE A N 1
ATOM 566 C CA . ILE A 1 73 ? -9.695 1.273 11.973 1.00 96.06 73 ILE A CA 1
ATOM 567 C C . ILE A 1 73 ? -10.026 1.670 13.423 1.00 96.06 73 ILE A C 1
ATOM 569 O O . ILE A 1 73 ? -10.760 0.965 14.130 1.00 96.06 73 ILE A O 1
ATOM 573 N N . PHE A 1 74 ? -9.534 2.824 13.883 1.00 93.94 74 PHE A N 1
ATOM 574 C CA . PHE A 1 74 ? -9.721 3.280 15.256 1.00 93.94 74 PHE A CA 1
ATOM 575 C C . PHE A 1 74 ? -11.120 3.849 15.506 1.00 93.94 74 PHE A C 1
ATOM 577 O O . PHE A 1 74 ? -11.716 3.503 16.527 1.00 93.94 74 PHE A O 1
ATOM 584 N N . PHE A 1 75 ? -11.684 4.602 14.557 1.00 91.31 75 PHE A N 1
ATOM 585 C CA . PHE A 1 75 ? -12.935 5.350 14.751 1.00 91.31 75 PHE A CA 1
ATOM 586 C C . PHE A 1 75 ? -14.085 4.957 13.806 1.00 91.31 75 PHE A C 1
ATOM 588 O O . PHE A 1 75 ? -15.241 5.012 14.221 1.00 91.31 75 PHE A O 1
ATOM 595 N N . LYS A 1 76 ? -13.822 4.476 12.581 1.00 94.38 76 LYS A N 1
ATOM 596 C CA . LYS A 1 76 ? -14.854 3.940 11.663 1.00 94.38 76 LYS A CA 1
ATOM 597 C C . LYS A 1 76 ? -14.407 2.604 11.036 1.00 94.38 76 LYS A C 1
ATOM 599 O O . LYS A 1 76 ? -14.100 2.555 9.846 1.00 94.38 76 LYS A O 1
ATOM 604 N N . PRO A 1 77 ? -14.450 1.480 11.786 1.00 92.19 77 PRO A N 1
ATOM 605 C CA . PRO A 1 77 ? -13.960 0.181 11.308 1.00 92.19 77 PRO A CA 1
ATOM 606 C C . PRO A 1 77 ? -14.603 -0.310 10.004 1.00 92.19 77 PRO A C 1
ATOM 608 O O . PRO A 1 77 ? -13.932 -0.942 9.201 1.00 92.19 77 PRO A O 1
ATOM 611 N N . LYS A 1 78 ? -15.884 0.005 9.757 1.00 93.00 78 LYS A N 1
ATOM 612 C CA . LYS A 1 78 ? -16.556 -0.341 8.489 1.00 93.00 78 LYS A CA 1
ATOM 613 C C . LYS A 1 78 ? -15.906 0.353 7.285 1.00 93.00 78 LYS A C 1
ATOM 615 O O . LYS A 1 78 ? -15.720 -0.281 6.255 1.00 93.00 78 LYS A O 1
ATOM 620 N N . VAL A 1 79 ? -15.537 1.627 7.440 1.00 96.25 79 VAL A N 1
ATOM 621 C CA . VAL A 1 79 ? -14.817 2.392 6.409 1.00 96.25 79 VAL A CA 1
ATOM 622 C C . VAL A 1 79 ? -13.418 1.812 6.221 1.00 96.25 79 VAL A C 1
ATOM 624 O O . VAL A 1 79 ? -12.995 1.617 5.093 1.00 96.25 79 VAL A O 1
ATOM 627 N N . SER A 1 80 ? -12.735 1.453 7.311 1.00 97.25 80 SER A N 1
ATOM 628 C CA . SER A 1 80 ? -11.421 0.801 7.250 1.00 97.25 80 SER A CA 1
ATOM 629 C C . SER A 1 80 ? -11.443 -0.512 6.456 1.00 97.25 80 SER A C 1
ATOM 631 O O . SER A 1 80 ? -10.587 -0.689 5.599 1.00 97.25 80 SER A O 1
ATOM 633 N N . VAL A 1 81 ? -12.452 -1.375 6.662 1.00 97.50 81 VAL A N 1
ATOM 634 C CA . VAL A 1 81 ? -12.644 -2.605 5.863 1.00 97.50 81 VAL A CA 1
ATOM 635 C C . VAL A 1 81 ? -12.861 -2.285 4.384 1.00 97.50 81 VAL A C 1
ATOM 637 O O . VAL A 1 81 ? -12.259 -2.910 3.523 1.00 97.50 81 VAL A O 1
ATOM 640 N N . PHE A 1 82 ? -13.721 -1.316 4.066 1.00 97.88 82 PHE A N 1
ATOM 641 C CA . PHE A 1 82 ? -13.959 -0.939 2.671 1.00 97.88 82 PHE A CA 1
ATOM 642 C C . PHE A 1 82 ? -12.676 -0.435 1.990 1.00 97.88 82 PHE A C 1
ATOM 644 O O . PHE A 1 82 ? -12.352 -0.862 0.884 1.00 97.88 82 PHE A O 1
ATOM 651 N N . LEU A 1 83 ? -11.917 0.426 2.674 1.00 98.44 83 LEU A N 1
ATOM 652 C CA . LEU A 1 83 ? -10.657 0.966 2.167 1.00 98.44 83 LEU A CA 1
ATOM 653 C C . LEU A 1 83 ? -9.582 -0.114 2.005 1.00 98.44 83 LEU A C 1
ATOM 655 O O . LEU A 1 83 ? -8.866 -0.091 1.010 1.00 98.44 83 LEU A O 1
ATOM 659 N N . SER A 1 84 ? -9.478 -1.063 2.941 1.00 98.38 84 SER A N 1
ATOM 660 C CA . SER A 1 84 ? -8.505 -2.157 2.852 1.00 98.38 84 SER A CA 1
ATOM 661 C C . SER A 1 84 ? -8.842 -3.136 1.724 1.00 98.38 84 SER A C 1
ATOM 663 O O . SER A 1 84 ? -7.937 -3.552 1.007 1.00 98.38 84 SER A O 1
ATOM 665 N N . VAL A 1 85 ? -10.129 -3.438 1.496 1.00 98.44 85 VAL A N 1
ATOM 666 C CA . VAL A 1 85 ? -10.584 -4.215 0.328 1.00 98.44 85 VAL A CA 1
ATOM 667 C C . VAL A 1 85 ? -10.202 -3.502 -0.965 1.00 98.44 85 VAL A C 1
ATOM 669 O O . VAL A 1 85 ? -9.589 -4.108 -1.840 1.00 98.44 85 VAL A O 1
ATOM 672 N N . LEU A 1 86 ? -10.531 -2.213 -1.082 1.00 98.38 86 LEU A N 1
ATOM 673 C CA . LEU A 1 86 ? -10.252 -1.450 -2.296 1.00 98.38 86 LEU A CA 1
ATOM 674 C C . LEU A 1 86 ? -8.743 -1.343 -2.561 1.00 98.38 86 LEU A C 1
ATOM 676 O O . LEU A 1 86 ? -8.307 -1.581 -3.684 1.00 98.38 86 LEU A O 1
ATOM 680 N N . ALA A 1 87 ? -7.945 -1.061 -1.526 1.00 98.50 87 ALA A N 1
ATOM 681 C CA . ALA A 1 87 ? -6.488 -1.047 -1.620 1.00 98.50 87 ALA A CA 1
ATOM 682 C C . ALA A 1 87 ? -5.940 -2.398 -2.101 1.00 98.50 87 ALA A C 1
ATOM 684 O O . ALA A 1 87 ? -5.082 -2.433 -2.978 1.00 98.50 87 ALA A O 1
ATOM 685 N N . PHE A 1 88 ? -6.453 -3.507 -1.561 1.00 98.62 88 PHE A N 1
ATOM 686 C CA . PHE A 1 88 ? -5.983 -4.846 -1.908 1.00 98.62 88 PHE A CA 1
ATOM 687 C C . PHE A 1 88 ? -6.306 -5.217 -3.355 1.00 98.62 88 PHE A C 1
ATOM 689 O O . PHE A 1 88 ? -5.433 -5.704 -4.066 1.00 98.62 88 PHE A O 1
ATOM 696 N N . LEU A 1 89 ? -7.528 -4.934 -3.817 1.00 98.38 89 LEU A N 1
ATOM 697 C CA . LEU A 1 89 ? -7.926 -5.190 -5.204 1.00 98.38 89 LEU A CA 1
ATOM 698 C C . LEU A 1 89 ? -7.100 -4.363 -6.197 1.00 98.38 89 LEU A C 1
ATOM 700 O O . LEU A 1 89 ? -6.646 -4.893 -7.207 1.00 98.38 89 LEU A O 1
ATOM 704 N N . ILE A 1 90 ? -6.857 -3.086 -5.890 1.00 97.50 90 ILE A N 1
ATOM 705 C CA . ILE A 1 90 ? -6.028 -2.206 -6.722 1.00 97.50 90 ILE A CA 1
ATOM 706 C C . ILE A 1 90 ? -4.566 -2.685 -6.746 1.00 97.50 90 ILE A C 1
ATOM 708 O O . ILE A 1 90 ? -3.953 -2.728 -7.810 1.00 97.50 90 ILE A O 1
ATOM 712 N N . ALA A 1 91 ? -4.010 -3.100 -5.605 1.00 98.00 91 ALA A N 1
ATOM 713 C CA . ALA A 1 91 ? -2.651 -3.639 -5.538 1.00 98.00 91 ALA A CA 1
ATOM 714 C C . ALA A 1 91 ? -2.506 -4.982 -6.278 1.00 98.00 91 ALA A C 1
ATOM 716 O O . ALA A 1 91 ? -1.490 -5.227 -6.934 1.00 98.00 91 ALA A O 1
ATOM 717 N N . LEU A 1 92 ? -3.528 -5.844 -6.217 1.00 98.06 92 LEU A N 1
ATOM 718 C CA . LEU A 1 92 ? -3.584 -7.088 -6.989 1.00 98.06 92 LEU A CA 1
ATOM 719 C C . LEU A 1 92 ? -3.668 -6.834 -8.495 1.00 98.06 92 LEU A C 1
ATOM 721 O O . LEU A 1 92 ? -3.072 -7.586 -9.264 1.00 98.06 92 LEU A O 1
ATOM 725 N N . ALA A 1 93 ? -4.350 -5.769 -8.926 1.00 96.88 93 ALA A N 1
ATOM 726 C CA . ALA A 1 93 ? -4.455 -5.422 -10.342 1.00 96.88 93 ALA A CA 1
ATOM 727 C C . ALA A 1 93 ? -3.082 -5.189 -11.000 1.00 96.88 93 ALA A C 1
ATOM 729 O O . ALA A 1 93 ? -2.943 -5.412 -12.200 1.00 96.88 93 ALA A O 1
ATOM 730 N N . PHE A 1 94 ? -2.041 -4.850 -10.228 1.00 96.25 94 PHE A N 1
ATOM 731 C CA . PHE A 1 94 ? -0.676 -4.740 -10.749 1.00 96.25 94 PHE A CA 1
ATOM 732 C C . PHE A 1 94 ? -0.118 -6.054 -11.322 1.00 96.25 94 PHE A C 1
ATOM 734 O O . PHE A 1 94 ? 0.766 -6.022 -12.180 1.00 96.25 94 PHE A O 1
ATOM 741 N N . LEU A 1 95 ? -0.645 -7.216 -10.914 1.00 96.50 95 LEU A N 1
ATOM 742 C CA . LEU A 1 95 ? -0.295 -8.511 -11.517 1.00 96.50 95 LEU A CA 1
ATOM 743 C C . LEU A 1 95 ? -0.749 -8.623 -12.977 1.00 96.50 95 LEU A C 1
ATOM 745 O O . LEU A 1 95 ? -0.175 -9.401 -13.735 1.00 96.50 95 LEU A O 1
ATOM 749 N N . LEU A 1 96 ? -1.754 -7.840 -13.369 1.00 95.62 96 LEU A N 1
ATOM 750 C CA . LEU A 1 96 ? -2.308 -7.814 -14.721 1.00 95.62 96 LEU A CA 1
ATOM 751 C C . LEU A 1 96 ? -1.621 -6.771 -15.615 1.00 95.62 96 LEU A C 1
ATOM 753 O O . LEU A 1 96 ? -1.790 -6.804 -16.830 1.00 95.62 96 LEU A O 1
ATOM 757 N N . CYS A 1 97 ? -0.842 -5.853 -15.037 1.00 93.56 97 CYS A N 1
ATOM 758 C CA . CYS A 1 97 ? -0.101 -4.851 -15.797 1.00 93.56 97 CYS A CA 1
ATOM 759 C C . CYS A 1 97 ? 1.061 -5.505 -16.558 1.00 93.56 97 CYS A C 1
ATOM 761 O O . CYS A 1 97 ? 1.867 -6.225 -15.970 1.00 93.56 97 CYS A O 1
ATOM 763 N N . VAL A 1 98 ? 1.156 -5.255 -17.863 1.00 93.81 98 VAL A N 1
ATOM 764 C CA . VAL A 1 98 ? 2.221 -5.812 -18.719 1.00 93.81 98 VAL A CA 1
ATOM 765 C C . VAL A 1 98 ? 3.325 -4.788 -18.958 1.00 93.81 98 VAL A C 1
ATOM 767 O O . VAL A 1 98 ? 4.494 -5.150 -19.073 1.00 93.81 98 VAL A O 1
ATOM 770 N N . ASP A 1 99 ? 2.967 -3.510 -18.999 1.00 93.19 99 ASP A N 1
ATOM 771 C CA . ASP A 1 99 ? 3.872 -2.405 -19.252 1.00 93.19 99 ASP A CA 1
ATOM 772 C C . ASP A 1 99 ? 3.592 -1.208 -18.338 1.00 93.19 99 ASP A C 1
ATOM 774 O O . ASP A 1 99 ? 2.550 -1.084 -17.682 1.00 93.19 99 ASP A O 1
ATOM 778 N N . ILE A 1 100 ? 4.580 -0.325 -18.269 1.00 92.31 100 ILE A N 1
ATOM 779 C CA . ILE A 1 100 ? 4.488 0.953 -17.586 1.00 92.31 100 ILE A CA 1
ATOM 780 C C . ILE A 1 100 ? 5.129 2.035 -18.447 1.00 92.31 100 ILE A C 1
ATOM 782 O O . ILE A 1 100 ? 6.128 1.806 -19.125 1.00 92.31 100 ILE A O 1
ATOM 786 N N . LYS A 1 101 ? 4.507 3.212 -18.462 1.00 91.44 101 LYS A N 1
ATOM 787 C CA . LYS A 1 101 ? 4.970 4.359 -19.236 1.00 91.44 101 LYS A CA 1
ATOM 788 C C . LYS A 1 101 ? 6.030 5.122 -18.447 1.00 91.44 101 LYS A C 1
ATOM 790 O O . LYS A 1 101 ? 5.724 5.612 -17.365 1.00 91.44 101 LYS A O 1
ATOM 795 N N . ASP A 1 102 ? 7.227 5.280 -18.996 1.00 88.00 102 ASP A N 1
ATOM 796 C CA . ASP A 1 102 ? 8.266 6.123 -18.407 1.00 88.00 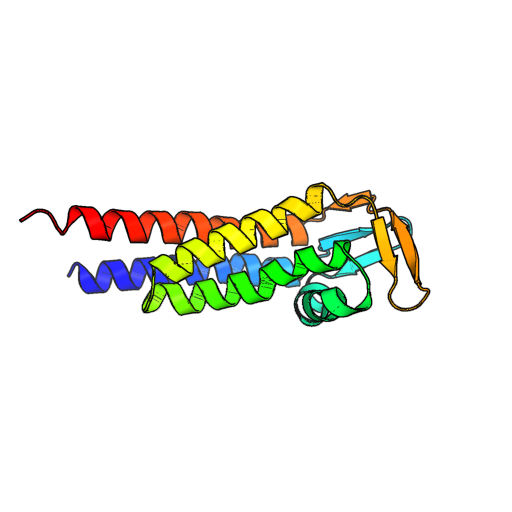102 ASP A CA 1
ATOM 797 C C . ASP A 1 102 ? 7.806 7.596 -18.416 1.00 88.00 102 ASP A C 1
ATOM 799 O O . ASP A 1 102 ? 7.453 8.129 -19.474 1.00 88.00 102 ASP A O 1
ATOM 803 N N . PRO A 1 103 ? 7.784 8.280 -17.260 1.00 83.38 103 PRO A N 1
ATOM 804 C CA . PRO A 1 103 ? 7.348 9.669 -17.168 1.00 83.38 103 PRO A CA 1
ATOM 805 C C . PRO A 1 103 ? 8.298 10.655 -17.864 1.00 83.38 103 PRO A C 1
ATOM 807 O O . PRO A 1 103 ? 7.871 11.761 -18.186 1.00 83.38 103 PRO A O 1
ATOM 810 N N . ASN A 1 104 ? 9.557 10.279 -18.107 1.00 84.62 104 ASN A N 1
ATOM 811 C CA . ASN A 1 104 ? 10.558 11.148 -18.727 1.00 84.62 104 ASN A CA 1
ATOM 812 C C . ASN A 1 104 ? 10.539 11.049 -20.253 1.00 84.62 104 ASN A C 1
ATOM 814 O O . ASN A 1 104 ? 10.603 12.064 -20.943 1.00 84.62 104 ASN A O 1
ATOM 818 N N . THR A 1 105 ? 10.464 9.828 -20.785 1.00 87.69 105 THR A N 1
ATOM 819 C CA . THR A 1 105 ? 10.533 9.573 -22.234 1.00 87.69 105 THR A CA 1
ATOM 820 C C . THR A 1 105 ? 9.160 9.363 -22.871 1.00 87.69 105 THR A C 1
ATOM 822 O O . THR A 1 105 ? 9.005 9.503 -24.082 1.00 87.69 105 THR A O 1
ATOM 825 N N . GLY A 1 106 ? 8.145 9.025 -22.071 1.00 87.06 106 GLY A N 1
ATOM 826 C CA . GLY A 1 106 ? 6.810 8.661 -22.537 1.00 87.06 106 GLY A CA 1
ATOM 827 C C . GLY A 1 106 ? 6.727 7.282 -23.198 1.00 87.06 106 GLY A C 1
ATOM 828 O O . GLY A 1 106 ? 5.644 6.911 -23.659 1.00 87.06 106 GLY A O 1
ATOM 829 N N . VAL A 1 107 ? 7.836 6.539 -23.248 1.00 90.56 107 VAL A N 1
ATOM 830 C CA . VAL A 1 107 ? 7.934 5.197 -23.830 1.00 90.56 107 VAL A CA 1
ATOM 831 C C . VAL A 1 107 ? 7.409 4.162 -22.838 1.00 90.56 107 VAL A C 1
ATOM 833 O O . VAL A 1 107 ? 7.531 4.322 -21.627 1.00 90.56 107 VAL A O 1
ATOM 836 N N . TYR A 1 108 ? 6.787 3.100 -23.348 1.00 91.56 108 TYR A N 1
ATOM 837 C CA . TYR A 1 108 ? 6.334 1.983 -22.525 1.00 91.56 108 TYR A CA 1
ATOM 838 C C . TYR A 1 108 ? 7.443 0.945 -22.373 1.00 91.56 108 TYR A C 1
ATOM 840 O O . TYR A 1 108 ? 7.966 0.438 -23.366 1.00 91.56 108 TYR A O 1
ATOM 848 N N . HIS A 1 109 ? 7.741 0.584 -21.130 1.00 92.94 109 HIS A N 1
ATOM 849 C CA . HIS A 1 109 ? 8.654 -0.495 -20.784 1.00 92.94 109 HIS A CA 1
ATOM 850 C C . HIS A 1 109 ? 7.870 -1.685 -20.238 1.00 92.94 109 HIS A C 1
ATOM 852 O O . HIS A 1 109 ? 6.914 -1.528 -19.477 1.00 92.94 109 HIS A O 1
ATOM 858 N N . LYS A 1 110 ? 8.267 -2.898 -20.633 1.00 95.06 110 LYS A N 1
ATOM 859 C CA . LYS A 1 110 ? 7.620 -4.130 -20.170 1.00 95.06 110 LYS A CA 1
ATOM 860 C C . LYS A 1 110 ? 8.038 -4.441 -18.741 1.00 95.06 110 LYS A C 1
ATOM 862 O O . LYS A 1 110 ? 9.228 -4.458 -18.445 1.00 95.06 110 LYS A O 1
ATOM 867 N N . ILE A 1 111 ? 7.067 -4.770 -17.896 1.00 96.12 111 ILE A N 1
ATOM 868 C CA . ILE A 1 111 ? 7.305 -5.275 -16.544 1.00 96.12 111 ILE A CA 1
ATOM 869 C C . ILE A 1 111 ? 7.710 -6.746 -16.660 1.00 96.12 111 ILE A C 1
ATOM 871 O O . ILE A 1 111 ? 6.903 -7.591 -17.049 1.00 96.12 111 ILE A O 1
ATOM 875 N N . ILE A 1 112 ? 8.960 -7.056 -16.320 1.00 96.94 112 ILE A N 1
ATOM 876 C CA . ILE A 1 112 ? 9.512 -8.416 -16.414 1.00 96.94 112 ILE A CA 1
ATOM 877 C C . ILE A 1 112 ? 9.338 -9.203 -15.115 1.00 96.94 112 ILE A C 1
ATOM 879 O O . ILE A 1 112 ? 9.168 -10.421 -15.148 1.00 96.94 112 ILE A O 1
ATOM 883 N N . SER A 1 113 ? 9.333 -8.523 -13.967 1.00 96.69 113 SER A N 1
ATOM 884 C CA . SER A 1 113 ? 9.239 -9.173 -12.660 1.00 96.69 113 SER A CA 1
ATOM 885 C C . SER A 1 113 ? 8.612 -8.272 -11.600 1.00 96.69 113 SER A C 1
ATOM 887 O O . SER A 1 113 ? 8.681 -7.042 -11.655 1.00 96.69 113 SER A O 1
ATOM 889 N N . ARG A 1 114 ? 7.972 -8.915 -10.615 1.00 97.19 114 ARG A N 1
ATOM 890 C CA . ARG A 1 114 ? 7.491 -8.281 -9.383 1.00 97.19 114 ARG A CA 1
ATOM 891 C C . ARG A 1 114 ? 8.449 -8.673 -8.276 1.00 97.19 114 ARG A C 1
ATOM 893 O O . ARG A 1 114 ? 8.580 -9.854 -7.957 1.00 97.19 114 ARG A O 1
ATOM 900 N N . GLU A 1 115 ? 9.099 -7.675 -7.710 1.00 98.06 115 GLU A N 1
ATOM 901 C CA . GLU A 1 115 ? 10.207 -7.858 -6.786 1.00 98.06 115 GLU A CA 1
ATOM 902 C C . GL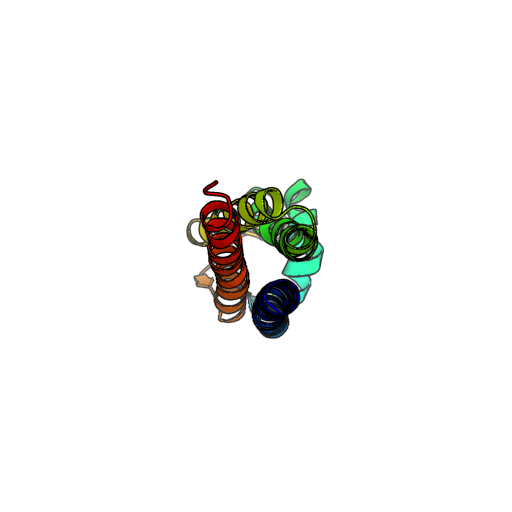U A 1 115 ? 9.729 -7.942 -5.333 1.00 98.06 115 GLU A C 1
ATOM 904 O O . GLU A 1 115 ? 8.553 -7.744 -5.013 1.00 98.06 115 GLU A O 1
ATOM 909 N N . ALA A 1 116 ? 10.655 -8.231 -4.417 1.00 98.06 116 ALA A N 1
ATOM 910 C CA . ALA A 1 116 ? 10.353 -8.410 -2.996 1.00 98.06 116 ALA A CA 1
ATOM 911 C C . ALA A 1 116 ? 9.586 -7.227 -2.373 1.00 98.06 116 ALA A C 1
ATOM 913 O O . ALA A 1 116 ? 8.725 -7.432 -1.516 1.00 98.06 116 ALA A O 1
ATOM 914 N N . GLY A 1 117 ? 9.857 -5.994 -2.814 1.00 98.25 117 GLY A N 1
ATOM 915 C CA . GLY A 1 117 ? 9.140 -4.808 -2.353 1.00 98.25 117 GLY A CA 1
ATOM 916 C C . GLY A 1 117 ? 7.653 -4.842 -2.702 1.00 98.25 117 GLY A C 1
ATOM 917 O O . GLY A 1 117 ? 6.832 -4.477 -1.867 1.00 98.25 117 GLY A O 1
ATOM 918 N N . TYR A 1 118 ? 7.272 -5.367 -3.870 1.00 98.38 118 TYR A N 1
ATOM 919 C CA . TYR A 1 118 ? 5.861 -5.525 -4.224 1.00 98.38 118 TYR A CA 1
ATOM 920 C C . TYR A 1 118 ? 5.170 -6.557 -3.331 1.00 98.38 118 TYR A C 1
ATOM 922 O O . TYR A 1 118 ? 4.086 -6.298 -2.813 1.00 98.38 118 TYR A O 1
ATOM 930 N N . TRP A 1 119 ? 5.805 -7.703 -3.086 1.00 98.62 119 TRP A N 1
ATOM 931 C CA . TRP A 1 119 ? 5.203 -8.762 -2.272 1.00 98.62 119 TRP A CA 1
ATOM 932 C C . TRP A 1 119 ? 5.070 -8.376 -0.797 1.00 98.62 119 TRP A C 1
ATOM 934 O O . TRP A 1 119 ? 4.047 -8.670 -0.176 1.00 98.62 119 TRP A O 1
ATOM 944 N N . LEU A 1 120 ? 6.055 -7.667 -0.236 1.00 98.62 120 LEU A N 1
ATOM 945 C CA . LEU A 1 120 ? 5.971 -7.112 1.120 1.00 98.62 120 LEU A CA 1
ATOM 946 C C . LEU A 1 120 ? 4.884 -6.036 1.224 1.00 98.62 120 LEU A C 1
ATOM 948 O O . LEU A 1 120 ? 4.124 -6.016 2.193 1.00 98.62 120 LEU A O 1
ATOM 952 N N . TRP A 1 121 ? 4.767 -5.186 0.204 1.00 98.69 121 TRP A N 1
ATOM 953 C CA . TRP A 1 121 ? 3.718 -4.176 0.113 1.00 98.69 121 TRP A CA 1
ATOM 954 C C . TRP A 1 121 ? 2.318 -4.802 0.031 1.00 98.69 121 TRP A C 1
ATOM 956 O O . TRP A 1 121 ? 1.440 -4.468 0.826 1.00 98.69 121 TRP A O 1
ATOM 966 N N . LEU A 1 122 ? 2.123 -5.783 -0.852 1.00 98.69 122 LEU A N 1
ATOM 967 C CA . LEU A 1 122 ? 0.868 -6.523 -0.974 1.00 98.69 122 LEU A CA 1
ATOM 968 C C . LEU A 1 122 ? 0.525 -7.259 0.331 1.00 98.6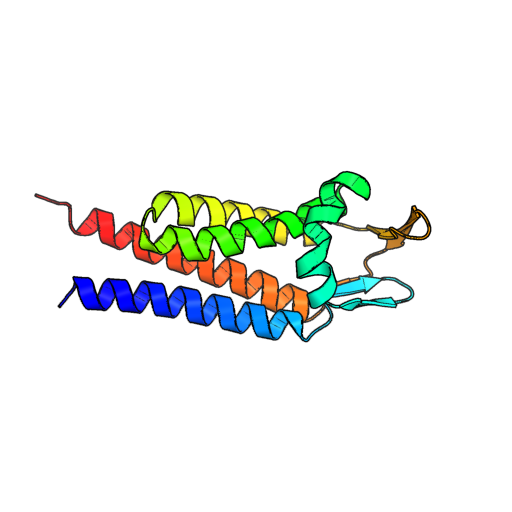9 122 LEU A C 1
ATOM 970 O O . LEU A 1 122 ? -0.627 -7.251 0.761 1.00 98.69 122 LEU A O 1
ATOM 974 N N . SER A 1 123 ? 1.527 -7.832 1.005 1.00 98.69 123 SER A N 1
ATOM 975 C CA . SER A 1 123 ? 1.365 -8.485 2.312 1.00 98.69 123 SER A CA 1
ATOM 976 C C . SER A 1 123 ? 0.973 -7.498 3.413 1.00 98.69 123 SER A C 1
ATOM 978 O O . SER A 1 123 ? 0.152 -7.826 4.270 1.00 98.69 123 SER A O 1
ATOM 980 N N . SER A 1 124 ? 1.509 -6.274 3.388 1.00 98.81 124 SER A N 1
ATOM 981 C CA . SER A 1 124 ? 1.097 -5.194 4.290 1.00 98.81 124 SER A CA 1
ATOM 982 C C . SER A 1 124 ? -0.387 -4.860 4.123 1.00 98.81 124 SER A C 1
ATOM 984 O O . SER A 1 124 ? -1.116 -4.770 5.119 1.00 98.81 124 SER A O 1
ATOM 986 N N . ILE A 1 125 ? -0.851 -4.741 2.875 1.00 98.75 125 ILE A N 1
ATOM 987 C CA . ILE A 1 125 ? -2.259 -4.477 2.563 1.00 98.75 125 ILE A CA 1
ATOM 988 C C . ILE A 1 125 ? -3.133 -5.673 2.959 1.00 98.75 125 ILE A C 1
ATOM 990 O O . ILE A 1 125 ? -4.161 -5.490 3.610 1.00 98.75 125 ILE A O 1
ATOM 994 N N . GLY A 1 126 ? -2.705 -6.898 2.647 1.00 98.62 126 GLY A N 1
ATOM 995 C CA . GLY A 1 126 ? -3.396 -8.130 3.034 1.00 98.62 126 GLY A CA 1
ATOM 996 C C . GLY A 1 126 ? -3.533 -8.280 4.552 1.00 98.62 126 GLY A C 1
ATOM 997 O O . GLY A 1 126 ? -4.612 -8.594 5.050 1.00 98.62 126 GLY A O 1
ATOM 998 N N . THR A 1 127 ? -2.479 -7.955 5.307 1.00 98.56 127 THR A N 1
ATOM 999 C CA . THR A 1 127 ? -2.507 -7.917 6.781 1.00 98.56 127 THR A CA 1
ATOM 1000 C C . THR A 1 127 ? -3.575 -6.950 7.281 1.00 98.56 127 THR A C 1
ATOM 1002 O O . THR A 1 127 ? -4.331 -7.269 8.203 1.00 98.56 127 THR A O 1
ATOM 1005 N N . MET A 1 128 ? -3.680 -5.780 6.649 1.00 98.44 128 MET A N 1
ATOM 1006 C CA . MET A 1 128 ? -4.685 -4.791 7.013 1.00 98.44 128 MET A CA 1
ATOM 1007 C C . MET A 1 128 ? -6.106 -5.245 6.655 1.00 98.44 128 MET A C 1
ATOM 1009 O O . MET A 1 128 ? -7.029 -5.095 7.459 1.00 98.44 128 MET A O 1
ATOM 1013 N N . LEU A 1 129 ? -6.298 -5.859 5.487 1.00 98.31 129 LEU A N 1
ATOM 1014 C CA . LEU A 1 129 ? -7.576 -6.437 5.072 1.00 98.31 129 LEU A CA 1
ATOM 1015 C C . LEU A 1 129 ? -8.058 -7.510 6.058 1.00 98.31 129 LEU A C 1
ATOM 1017 O O . LEU A 1 129 ? -9.138 -7.377 6.634 1.00 98.31 129 LEU A O 1
ATOM 1021 N N . LEU A 1 130 ? -7.236 -8.524 6.325 1.00 97.31 130 LEU A N 1
ATOM 1022 C CA . LEU A 1 130 ? -7.592 -9.609 7.241 1.00 97.31 130 LEU A CA 1
ATOM 1023 C C . LEU A 1 130 ? -7.833 -9.084 8.662 1.00 97.31 130 LEU A C 1
ATOM 1025 O O . LEU A 1 130 ? -8.862 -9.376 9.274 1.00 97.31 130 LEU A O 1
ATOM 1029 N N . GLY A 1 131 ? -6.939 -8.229 9.166 1.00 95.69 131 GLY A N 1
ATOM 1030 C CA . GLY A 1 131 ? -7.071 -7.654 10.502 1.00 95.69 131 GLY A CA 1
ATOM 1031 C C . GLY A 1 131 ? -8.346 -6.821 10.678 1.00 95.69 131 GLY A C 1
ATOM 1032 O O . GLY A 1 131 ? -9.017 -6.906 11.712 1.00 95.69 131 GLY A O 1
ATOM 1033 N N . THR A 1 132 ? -8.731 -6.037 9.668 1.00 94.62 132 THR A N 1
ATOM 1034 C CA . THR A 1 132 ? -9.958 -5.225 9.724 1.00 94.62 132 THR A CA 1
ATOM 1035 C C . THR A 1 132 ? -11.232 -6.074 9.705 1.00 94.62 132 THR A C 1
ATOM 1037 O O . THR A 1 132 ? -12.174 -5.746 10.434 1.00 94.62 132 THR A O 1
ATOM 1040 N N . ILE A 1 133 ? -11.255 -7.184 8.957 1.00 93.75 133 ILE A N 1
ATOM 1041 C CA . ILE A 1 133 ? -12.363 -8.156 8.960 1.00 93.75 133 ILE A CA 1
ATOM 1042 C C . ILE A 1 133 ? -12.504 -8.800 10.348 1.00 93.75 133 ILE A C 1
ATOM 1044 O O . ILE A 1 133 ? -13.577 -8.719 10.951 1.00 93.75 133 ILE A O 1
ATOM 1048 N N . MET A 1 134 ? -11.407 -9.304 10.926 1.00 90.94 134 MET A N 1
ATOM 1049 C CA . MET A 1 134 ? -11.408 -9.934 12.257 1.00 90.94 134 MET A CA 1
ATOM 1050 C C . MET A 1 134 ? -11.914 -8.990 13.361 1.00 90.94 134 MET A C 1
ATOM 1052 O O . MET A 1 134 ? -12.639 -9.386 14.276 1.00 90.94 134 MET A O 1
ATOM 1056 N N . VAL A 1 135 ? -11.543 -7.706 13.299 1.00 88.19 135 VAL A N 1
ATOM 1057 C CA . VAL A 1 135 ? -12.006 -6.700 14.269 1.00 88.19 135 VAL A CA 1
ATOM 1058 C C . VAL A 1 135 ? -13.490 -6.370 14.080 1.00 88.19 135 VAL A C 1
ATOM 1060 O O . VAL A 1 135 ? -14.155 -6.015 15.063 1.00 88.19 135 VAL A O 1
ATOM 1063 N N . ARG A 1 136 ? -14.017 -6.453 12.852 1.00 82.12 136 ARG A N 1
ATOM 1064 C CA . ARG A 1 136 ? -15.422 -6.168 12.531 1.00 82.12 136 ARG A CA 1
ATOM 1065 C C . ARG A 1 136 ? -16.358 -7.244 13.079 1.00 82.12 136 ARG A C 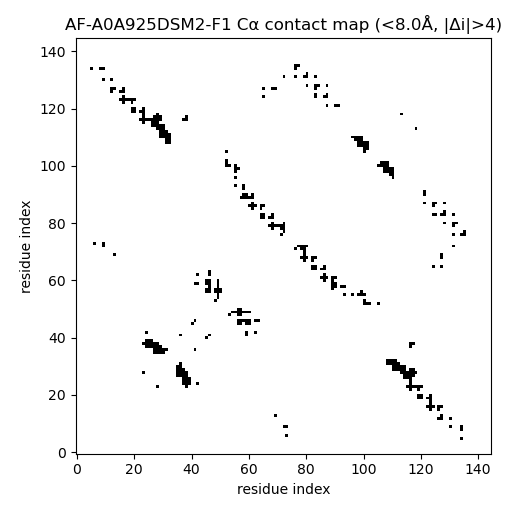1
ATOM 1067 O O . ARG A 1 136 ? -17.328 -6.871 13.738 1.00 82.12 136 ARG A O 1
ATOM 1074 N N . GLU A 1 137 ? -16.063 -8.521 12.858 1.00 72.19 137 GLU A N 1
ATOM 1075 C CA . GLU A 1 137 ? -16.929 -9.652 13.246 1.00 72.19 137 GLU A CA 1
ATOM 1076 C C . GLU A 1 137 ? -17.134 -9.743 14.766 1.00 72.19 137 GLU A C 1
ATOM 1078 O O . GLU A 1 137 ? -18.255 -9.896 15.245 1.00 72.19 137 GLU A O 1
ATOM 1083 N N . LYS A 1 138 ? -16.098 -9.436 15.555 1.00 63.88 138 LYS A N 1
ATOM 1084 C CA . LYS A 1 138 ? -16.224 -9.334 17.022 1.00 63.88 138 LYS A CA 1
ATOM 1085 C C . LYS A 1 138 ? -17.123 -8.188 17.504 1.00 63.88 138 LYS A C 1
ATOM 1087 O O . LYS A 1 138 ? -17.433 -8.106 18.688 1.00 63.88 138 LYS A O 1
ATOM 1092 N N . LYS A 1 139 ? -17.503 -7.230 16.639 1.00 59.53 139 LYS A N 1
ATOM 1093 C CA . LYS A 1 139 ? -18.508 -6.213 17.006 1.00 59.53 139 LYS A CA 1
ATOM 1094 C C . LYS A 1 139 ? -19.918 -6.795 16.977 1.00 59.53 139 LYS A C 1
ATOM 1096 O O . LYS A 1 139 ? -20.697 -6.405 17.831 1.00 59.53 139 LYS A O 1
ATOM 1101 N N . SER A 1 140 ? -20.231 -7.637 15.989 1.00 56.38 140 SER A N 1
ATOM 1102 C CA . SER A 1 140 ? -21.581 -8.178 15.790 1.00 56.38 140 SER A CA 1
ATOM 1103 C C . SER A 1 140 ? -21.952 -9.216 16.843 1.00 56.38 140 SER A C 1
ATOM 1105 O O . SER A 1 140 ? -23.100 -9.249 17.270 1.00 56.38 140 SER A O 1
ATOM 1107 N N . GLU A 1 141 ? -20.979 -9.993 17.314 1.00 55.47 141 GLU A N 1
ATOM 1108 C CA . GLU A 1 141 ? -21.188 -11.054 18.307 1.00 55.47 141 GLU A CA 1
ATOM 1109 C C . GLU A 1 141 ? -21.544 -10.509 19.706 1.00 55.47 141 GLU A C 1
ATOM 1111 O O . GLU A 1 141 ? -22.344 -11.094 20.421 1.00 55.47 141 GLU A O 1
ATOM 1116 N N . ASN A 1 142 ? -21.054 -9.314 20.059 1.00 54.53 142 ASN A N 1
ATOM 1117 C CA . ASN A 1 142 ? -21.373 -8.632 21.324 1.00 54.53 142 ASN A CA 1
ATOM 1118 C C . ASN A 1 142 ? -22.668 -7.791 21.275 1.00 54.53 142 ASN A C 1
ATOM 1120 O O . ASN A 1 142 ? -22.898 -6.970 22.160 1.00 54.53 142 ASN A O 1
ATOM 1124 N N . THR A 1 143 ? -23.477 -7.933 20.222 1.00 54.09 143 THR A N 1
ATOM 1125 C CA . THR A 1 143 ? -24.754 -7.209 20.041 1.00 54.09 143 THR A CA 1
ATOM 1126 C C . THR A 1 143 ? -25.968 -8.136 20.024 1.00 54.09 143 THR A C 1
ATOM 1128 O O . THR A 1 143 ? -27.007 -7.772 19.480 1.00 54.09 143 THR A O 1
ATOM 1131 N N . ILE A 1 144 ? -25.853 -9.324 20.617 1.00 44.94 144 ILE A N 1
ATOM 1132 C CA . ILE A 1 144 ? -27.007 -10.191 20.857 1.00 44.94 144 ILE A CA 1
ATOM 1133 C C . ILE A 1 144 ? -27.612 -9.774 22.215 1.00 44.94 144 ILE A C 1
ATOM 1135 O O . ILE A 1 144 ? -26.873 -9.809 23.202 1.00 44.94 144 ILE A O 1
ATOM 1139 N N . PRO A 1 145 ? -28.868 -9.281 22.251 1.00 50.78 145 PRO A N 1
ATOM 1140 C CA . PRO A 1 145 ? -29.554 -8.885 23.482 1.00 50.78 145 PRO A CA 1
ATOM 1141 C C . PRO A 1 145 ? -29.879 -10.073 24.394 1.00 50.78 145 PRO A C 1
ATOM 1143 O O . PRO A 1 145 ? -30.053 -11.196 23.868 1.00 50.78 145 PRO A O 1
#

pLDDT: mean 91.39, std 11.13, range [44.94, 98.81]

Foldseek 3Di:
DVVVVLVVLLVVLLVLLVVLLVVLQQDFFFDFPPGTHHPVCCLVCLCVCCVPWDDLSQLSVLNVLLVVLSVCCVPPLVSSLVSLVVSLVSLVCNVVDQWGQDPPPRDITGTPTGDPSSVSNSVSSVSSNVSSVVSVVVVVVVPDD

Radius of gyration: 17.03 Å; Cα contacts (8 Å, |Δi|>4): 224; chains: 1; bounding box: 46×23×54 Å

Solvent-accessible surface area (backbone atoms only — not comparable to full-atom values): 7329 Å² total; per-residue (Å²): 114,70,68,60,52,54,52,49,51,53,51,50,34,44,50,54,19,48,49,33,35,57,57,10,38,80,29,40,22,32,28,37,86,90,52,68,45,51,24,44,64,41,65,74,45,23,44,64,34,31,81,77,51,43,74,62,28,47,30,34,45,21,47,64,29,39,57,48,19,62,58,28,52,79,82,40,46,70,59,13,33,54,28,17,49,52,17,39,54,33,47,55,49,52,77,73,48,56,50,42,49,41,85,88,80,66,48,74,41,47,53,76,46,78,32,70,11,37,56,30,36,51,47,14,37,48,42,40,30,54,45,34,50,61,61,49,57,64,54,61,70,76,65,69,132

Sequence (145 aa):
MAVNLRKSIKILIVCLSGLLYIFSLTKNCYCETDSCAGSLPVAIFGFVGAFNYGQTYLVWLANPLLWASWVFIFFKPKVSVFLSVLAFLIALAFLLCVDIKDPNTGVYHKIISREAGYWLWLSSIGTMLLGTIMVREKKSENTIP

Mean predicted aligned error: 4.7 Å

Secondary structure (DSSP, 8-state):
-HHHHHHHHHH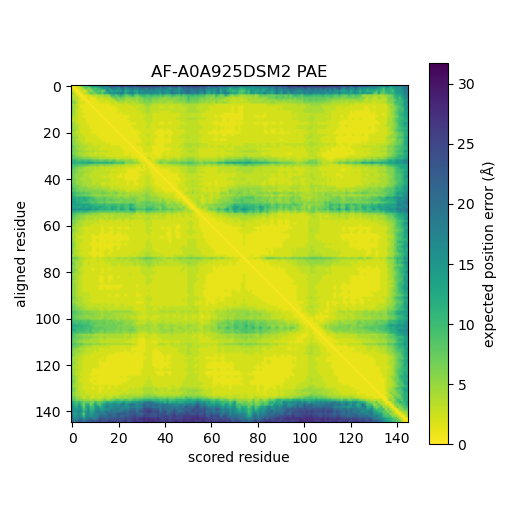HHHHHHHHHHHHHHTSEEEEESS-EEEHHHHHHHHHHHTTTS-GGGGGGGHHHHHHHHHHHHHH-HHHHHHHHHHHHHHHHHGGG--EEE-TTT--EEEEEEE-HHHHHHHHHHHHHHHHHHHHHHHHHHTT--

Nearest PDB structures (foldseek):
  2rld-assembly1_A  TM=5.306E-01  e=1.282E+00  Bacteroides thetaiotaomicron VPI-5482
  7d3e-assembly1_B  TM=4.332E-01  e=5.310E-01  Homo sapiens
  8oyv-assembly2_B  TM=4.348E-01  e=1.282E+00  synthetic construct
  8oyv-assembly1_A  TM=4.495E-01  e=1.529E+00  synthetic construct